Protein AF-A0A1G6U4U3-F1 (afdb_monomer_lite)

pLDDT: mean 77.74, std 17.39, range [42.75, 96.44]

Radius of gyration: 12.71 Å; chains: 1; bounding box: 24×28×34 Å

Secondary structure (DSSP, 8-state):
--HHHHHHHHTTS-TT-EEEEE--TTHHHHHHHHGGGSSEEEEE-HHHHHHHHTTS---HHHHHHHHHTS-TT-

Organism: NCBI:txid1419277

Sequence (74 aa):
MTRTALEGFGKSLFASNEVVLEATGHSMAVSRVLAPFVARVITANSLQVKAIAQAHVKTGKIDAGALAGIPADA

Structure (mmCIF, N/CA/C/O backbone):
data_AF-A0A1G6U4U3-F1
#
_entry.id   AF-A0A1G6U4U3-F1
#
loop_
_atom_site.group_PDB
_atom_site.id
_atom_site.type_symbol
_atom_site.label_atom_id
_atom_site.label_alt_id
_atom_site.label_comp_id
_atom_site.label_asym_id
_atom_site.label_entity_id
_atom_site.label_seq_id
_atom_site.pdbx_PDB_ins_code
_atom_site.Cartn_x
_atom_site.Cartn_y
_atom_site.Cartn_z
_atom_site.occupancy
_atom_site.B_iso_or_equiv
_atom_site.auth_seq_id
_atom_site.auth_comp_id
_atom_site.auth_asym_id
_atom_site.auth_atom_id
_atom_site.pdbx_PDB_model_num
ATOM 1 N N . MET A 1 1 ? 2.082 11.775 -1.624 1.00 71.38 1 MET A N 1
ATOM 2 C CA . MET A 1 1 ? 1.192 10.997 -0.732 1.00 71.38 1 MET A CA 1
ATOM 3 C C . MET A 1 1 ? 1.840 10.937 0.644 1.00 71.38 1 MET A C 1
ATOM 5 O O . MET A 1 1 ? 3.045 10.732 0.698 1.00 71.38 1 MET A O 1
ATOM 9 N N . THR A 1 2 ? 1.102 11.173 1.731 1.00 91.25 2 THR A N 1
ATOM 10 C CA . THR A 1 2 ? 1.635 11.089 3.106 1.00 91.25 2 THR A CA 1
ATOM 11 C C . THR A 1 2 ? 1.316 9.726 3.721 1.00 91.25 2 THR A C 1
ATOM 13 O O . THR A 1 2 ? 0.380 9.055 3.285 1.00 91.25 2 THR A O 1
ATOM 16 N N . ARG A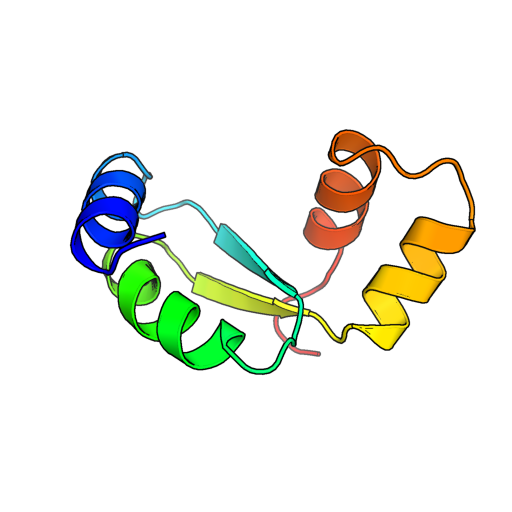 1 3 ? 2.061 9.316 4.757 1.00 90.88 3 ARG A N 1
ATOM 17 C CA . ARG A 1 3 ? 1.801 8.058 5.483 1.00 90.88 3 ARG A CA 1
ATOM 18 C C . ARG A 1 3 ? 0.368 7.998 6.022 1.00 90.88 3 ARG A C 1
ATOM 20 O O . ARG A 1 3 ? -0.309 7.000 5.825 1.00 90.88 3 ARG A O 1
ATOM 27 N N . THR A 1 4 ? -0.119 9.093 6.602 1.00 94.88 4 THR A N 1
ATOM 28 C CA . THR A 1 4 ? -1.485 9.204 7.139 1.00 94.88 4 THR A CA 1
ATOM 29 C C . THR A 1 4 ? -2.556 9.037 6.063 1.00 94.88 4 THR A C 1
ATOM 31 O O . THR A 1 4 ? -3.561 8.373 6.295 1.00 94.88 4 THR A O 1
ATOM 34 N N . ALA A 1 5 ? -2.343 9.593 4.865 1.00 94.50 5 ALA A N 1
ATOM 35 C CA . ALA A 1 5 ? -3.271 9.400 3.753 1.00 94.50 5 ALA A CA 1
ATOM 36 C C . ALA A 1 5 ? -3.314 7.931 3.297 1.00 94.50 5 ALA A C 1
ATOM 38 O O . ALA A 1 5 ? -4.382 7.415 2.982 1.00 94.50 5 ALA A O 1
AT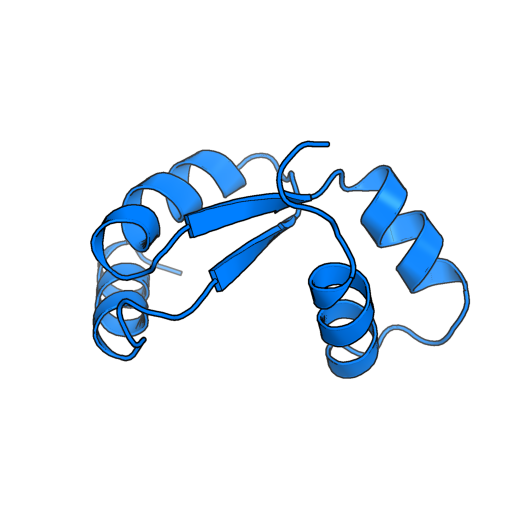OM 39 N N . LEU A 1 6 ? -2.168 7.243 3.304 1.00 94.50 6 LEU A N 1
ATOM 40 C CA . LEU A 1 6 ? -2.078 5.825 2.953 1.00 94.50 6 LEU A CA 1
ATOM 41 C C . LEU A 1 6 ? -2.716 4.910 4.011 1.00 94.50 6 LEU A C 1
ATOM 43 O O . LEU A 1 6 ? -3.384 3.947 3.654 1.00 94.50 6 LEU A O 1
ATOM 47 N N . GLU A 1 7 ? -2.583 5.235 5.297 1.00 95.88 7 GLU A N 1
ATOM 48 C CA . GLU A 1 7 ? -3.312 4.552 6.377 1.00 95.88 7 GLU A CA 1
ATOM 49 C C . GLU A 1 7 ? -4.825 4.776 6.268 1.00 95.88 7 GLU A C 1
ATOM 51 O O . GLU A 1 7 ? -5.605 3.851 6.478 1.00 95.88 7 GLU A O 1
ATOM 56 N N . GLY A 1 8 ? -5.248 5.997 5.926 1.00 96.31 8 GLY A N 1
ATOM 57 C CA . GLY A 1 8 ? -6.652 6.310 5.660 1.00 96.31 8 GLY A CA 1
ATOM 58 C C . GLY A 1 8 ? -7.213 5.491 4.498 1.00 96.31 8 GLY A C 1
ATOM 59 O O . GLY A 1 8 ? -8.307 4.945 4.610 1.00 96.31 8 GLY A O 1
ATOM 60 N N . PHE A 1 9 ? -6.434 5.333 3.424 1.00 94.31 9 PHE A N 1
ATOM 61 C CA . PHE A 1 9 ? -6.777 4.432 2.326 1.00 94.31 9 PHE A CA 1
ATOM 62 C C . PHE A 1 9 ? -6.860 2.970 2.788 1.00 94.31 9 PHE A C 1
ATOM 64 O O . PHE A 1 9 ? -7.869 2.321 2.530 1.00 94.31 9 PHE A O 1
ATOM 71 N N . GLY A 1 10 ? -5.868 2.471 3.534 1.00 95.06 10 GLY A N 1
ATOM 72 C CA . GLY A 1 10 ? -5.876 1.107 4.074 1.00 95.06 10 GLY A CA 1
ATOM 73 C C . GLY A 1 10 ? -7.133 0.798 4.893 1.00 95.06 10 GLY A C 1
ATOM 74 O O . GLY A 1 10 ? -7.770 -0.224 4.677 1.00 95.06 10 GLY A O 1
ATOM 75 N N . LYS A 1 11 ? -7.575 1.729 5.745 1.00 96.19 11 LYS A N 1
ATOM 76 C CA . LYS A 1 11 ? -8.814 1.590 6.536 1.00 96.19 11 LYS A CA 1
ATOM 77 C C . LYS A 1 11 ? -10.099 1.510 5.704 1.00 96.19 11 LYS A C 1
ATOM 79 O O . LYS A 1 11 ? -11.124 1.106 6.239 1.00 96.19 11 LYS A O 1
ATOM 84 N N . SER A 1 12 ? -10.065 1.931 4.440 1.00 96.19 12 SER A N 1
ATOM 85 C CA . SER A 1 12 ? -11.211 1.837 3.526 1.00 96.19 12 SER A CA 1
ATOM 86 C C . SER A 1 12 ? -11.284 0.502 2.773 1.00 96.19 12 SER A C 1
ATOM 88 O O . SER A 1 12 ? -12.285 0.235 2.112 1.00 96.19 12 SER A O 1
ATOM 90 N N . LEU A 1 13 ? -10.238 -0.328 2.867 1.00 94.38 13 LEU A N 1
ATOM 91 C CA . LEU A 1 13 ? -10.170 -1.645 2.237 1.00 94.38 13 LEU A CA 1
ATOM 92 C C . LEU A 1 13 ? -10.777 -2.725 3.139 1.00 94.38 13 LEU A C 1
ATOM 94 O O . LEU A 1 13 ? -10.855 -2.579 4.359 1.00 94.38 13 LEU A O 1
ATOM 98 N N . PHE A 1 14 ? -11.169 -3.842 2.529 1.00 94.31 14 PHE A N 1
ATOM 99 C CA . PHE A 1 14 ? -11.555 -5.039 3.267 1.00 94.31 14 PHE A CA 1
ATOM 100 C C . PHE A 1 14 ? -10.330 -5.905 3.560 1.00 94.31 14 PHE A C 1
ATOM 102 O O . PHE A 1 14 ? -9.464 -6.080 2.703 1.00 94.31 14 PHE A O 1
ATOM 109 N N . ALA A 1 15 ? -10.324 -6.556 4.725 1.00 93.88 15 ALA A N 1
ATOM 110 C CA . ALA A 1 15 ? -9.274 -7.501 5.113 1.00 93.88 15 ALA A CA 1
ATOM 111 C C . ALA A 1 15 ? -9.122 -8.687 4.140 1.00 93.88 15 ALA A C 1
ATOM 113 O O . ALA A 1 15 ? -8.088 -9.339 4.133 1.00 93.88 15 ALA A O 1
ATOM 114 N N . SER A 1 16 ? -10.131 -8.968 3.309 1.00 93.50 16 SER A N 1
ATOM 115 C CA . SER A 1 16 ? -10.086 -9.991 2.259 1.00 93.50 16 SER A CA 1
ATOM 116 C C . SER A 1 16 ? -9.517 -9.493 0.927 1.00 93.50 16 SER A C 1
ATOM 118 O O . SER A 1 16 ? -9.402 -10.276 -0.012 1.00 93.5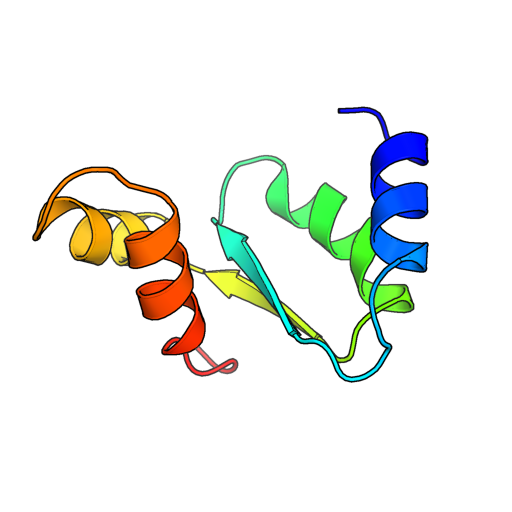0 16 SER A O 1
ATOM 120 N N . ASN A 1 17 ? -9.220 -8.199 0.790 1.00 91.31 17 ASN A N 1
ATOM 121 C CA . ASN A 1 17 ? -8.665 -7.662 -0.445 1.00 91.31 17 ASN A CA 1
ATOM 122 C C . ASN A 1 17 ? -7.198 -8.051 -0.605 1.00 91.31 17 ASN A C 1
ATOM 124 O O . ASN A 1 17 ? -6.472 -8.244 0.366 1.00 91.31 17 ASN A O 1
ATOM 128 N N . GLU A 1 18 ? -6.760 -8.113 -1.855 1.00 91.19 18 GLU A N 1
ATOM 129 C CA . GLU A 1 18 ? -5.358 -8.261 -2.218 1.00 91.19 18 GLU A CA 1
ATOM 130 C C . GLU A 1 18 ? -4.900 -6.979 -2.902 1.00 91.19 18 GLU A C 1
ATOM 132 O O . GLU A 1 18 ? -5.637 -6.387 -3.693 1.00 91.19 18 GLU A O 1
ATOM 137 N N . VAL A 1 19 ? -3.687 -6.533 -2.586 1.00 90.25 19 VAL A N 1
ATOM 138 C CA . VAL A 1 19 ? -3.111 -5.318 -3.165 1.00 90.25 19 VAL A CA 1
ATOM 139 C C . VAL A 1 19 ? -1.858 -5.683 -3.934 1.00 90.25 19 VAL A C 1
ATOM 141 O O . VAL A 1 19 ? -0.962 -6.313 -3.382 1.00 90.25 19 VAL A O 1
ATOM 144 N N . VAL A 1 20 ? -1.764 -5.236 -5.183 1.00 88.06 20 VAL A N 1
ATOM 145 C CA . VAL A 1 20 ? -0.556 -5.390 -5.996 1.00 88.06 20 VAL A CA 1
ATOM 146 C C . VAL A 1 20 ? 0.155 -4.043 -6.112 1.00 88.06 20 VAL A C 1
ATOM 148 O O . VAL A 1 20 ? -0.458 -3.038 -6.471 1.00 88.06 20 VAL A O 1
ATOM 151 N N . LEU A 1 21 ? 1.449 -4.014 -5.800 1.00 87.88 21 LEU A N 1
ATOM 152 C CA . LEU A 1 21 ? 2.318 -2.846 -5.906 1.00 87.88 21 LEU A CA 1
ATOM 153 C C . LEU A 1 21 ? 3.378 -3.084 -6.976 1.00 87.88 21 LEU A C 1
ATOM 155 O O . LEU A 1 21 ? 4.056 -4.105 -6.964 1.00 87.88 21 LEU A O 1
ATOM 159 N N . GLU A 1 22 ? 3.589 -2.119 -7.861 1.00 84.00 22 GLU A N 1
ATOM 160 C CA . GLU A 1 22 ? 4.736 -2.150 -8.770 1.00 84.00 22 GLU A CA 1
ATOM 161 C C . GLU A 1 22 ? 6.044 -1.990 -7.971 1.00 84.00 22 GLU A C 1
ATOM 163 O O . GLU A 1 22 ? 6.157 -1.092 -7.128 1.00 84.00 22 GLU A O 1
ATOM 168 N N . ALA A 1 23 ? 7.035 -2.848 -8.239 1.00 82.88 23 ALA A N 1
ATOM 169 C CA . ALA A 1 23 ? 8.360 -2.868 -7.615 1.00 82.88 23 ALA A CA 1
ATOM 170 C C . ALA A 1 23 ? 9.205 -1.630 -7.984 1.00 82.88 23 ALA A C 1
ATOM 172 O O . ALA A 1 23 ? 10.189 -1.693 -8.726 1.00 82.88 23 ALA A O 1
ATOM 173 N N . THR A 1 24 ? 8.805 -0.474 -7.469 1.00 79.75 24 THR A N 1
ATOM 174 C CA . THR A 1 24 ? 9.522 0.802 -7.563 1.00 79.75 24 THR A CA 1
ATOM 175 C C . THR A 1 24 ? 10.215 1.107 -6.232 1.00 79.75 24 THR A C 1
ATOM 177 O O . THR A 1 24 ? 9.928 0.479 -5.216 1.00 79.75 24 THR A O 1
ATOM 180 N N . GLY A 1 25 ? 11.127 2.087 -6.198 1.00 78.69 25 GLY A N 1
ATOM 181 C CA . GLY A 1 25 ? 12.004 2.325 -5.038 1.00 78.69 25 GLY A CA 1
ATOM 182 C C . GLY A 1 25 ? 11.312 2.529 -3.678 1.00 78.69 25 GLY A C 1
ATOM 183 O O . GLY A 1 25 ? 11.939 2.313 -2.648 1.00 78.69 25 GLY A O 1
ATOM 184 N N . HIS A 1 26 ? 10.023 2.890 -3.648 1.00 84.38 26 HIS A N 1
ATOM 185 C CA . HIS A 1 26 ? 9.261 3.104 -2.408 1.00 84.38 26 HIS A CA 1
ATOM 186 C C . HIS A 1 26 ? 8.177 2.043 -2.141 1.00 84.38 26 HIS A C 1
ATOM 188 O O . HIS A 1 26 ? 7.455 2.157 -1.146 1.00 84.38 26 HIS A O 1
ATOM 194 N N . SER A 1 27 ? 8.049 1.010 -2.982 1.00 86.06 27 SER A N 1
ATOM 195 C CA . SER A 1 27 ? 6.976 0.007 -2.877 1.00 86.06 27 SER A CA 1
ATOM 196 C C . SER A 1 27 ? 6.982 -0.721 -1.532 1.00 86.06 27 SER A C 1
ATOM 198 O O . SER A 1 27 ? 5.929 -0.933 -0.938 1.00 86.06 27 SER A O 1
ATOM 200 N N . ME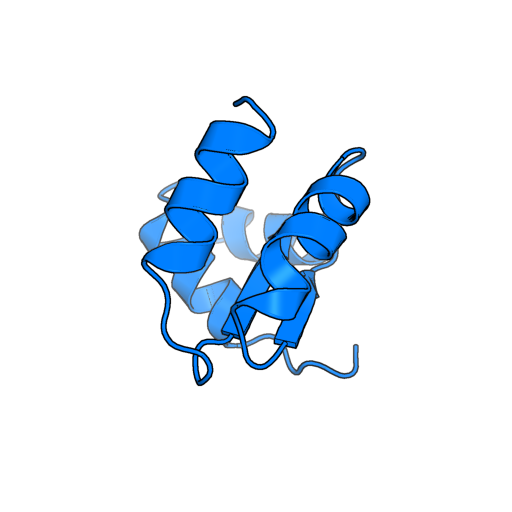T A 1 28 ? 8.165 -1.004 -0.981 1.00 88.19 28 MET A N 1
ATOM 201 C CA . MET A 1 28 ? 8.310 -1.656 0.324 1.00 88.19 28 MET A CA 1
ATOM 202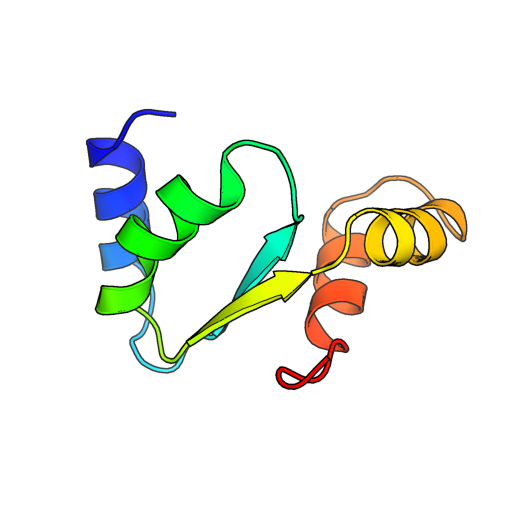 C C . MET A 1 28 ? 7.783 -0.807 1.485 1.00 88.19 28 MET A C 1
ATOM 204 O O . MET A 1 28 ? 7.213 -1.344 2.434 1.00 88.19 28 MET A O 1
ATOM 208 N N . ALA A 1 29 ? 7.946 0.518 1.425 1.00 91.81 29 ALA A N 1
ATOM 209 C CA . ALA A 1 29 ? 7.412 1.413 2.449 1.00 91.81 29 ALA A CA 1
ATOM 210 C C . ALA A 1 29 ? 5.878 1.449 2.403 1.00 91.81 29 ALA A C 1
ATOM 212 O O . ALA A 1 29 ? 5.230 1.425 3.446 1.00 91.81 29 ALA A O 1
ATOM 213 N N . VAL A 1 30 ? 5.306 1.443 1.195 1.00 92.75 30 VAL A N 1
ATOM 214 C CA . VAL A 1 30 ? 3.854 1.379 0.977 1.00 92.75 30 VAL A CA 1
ATOM 215 C C . VAL A 1 30 ? 3.296 0.026 1.425 1.00 92.75 30 VAL A C 1
ATOM 217 O O . VAL A 1 30 ? 2.305 -0.013 2.151 1.00 92.75 30 VAL A O 1
ATOM 220 N N . SER A 1 31 ? 3.974 -1.071 1.076 1.00 93.50 31 SER A N 1
ATOM 221 C CA . SER A 1 31 ? 3.600 -2.438 1.454 1.00 93.50 31 SER A CA 1
ATOM 222 C C . SER A 1 31 ? 3.438 -2.587 2.964 1.00 93.50 31 SER A C 1
ATOM 224 O O . SER A 1 31 ? 2.393 -3.026 3.436 1.00 93.50 31 SER A O 1
ATOM 226 N N . ARG A 1 32 ? 4.412 -2.103 3.743 1.00 94.31 32 ARG A N 1
ATOM 227 C CA . ARG A 1 32 ? 4.369 -2.157 5.214 1.00 94.31 32 ARG A CA 1
ATOM 228 C C . ARG A 1 32 ? 3.195 -1.394 5.821 1.00 94.31 32 ARG A C 1
ATOM 230 O O . ARG A 1 32 ? 2.720 -1.773 6.885 1.00 94.31 32 ARG A O 1
ATOM 237 N N . VAL A 1 33 ? 2.754 -0.310 5.184 1.00 95.94 33 VAL A N 1
ATOM 238 C CA . VAL A 1 33 ? 1.605 0.468 5.666 1.00 95.94 33 VAL A CA 1
ATOM 239 C C . VAL A 1 33 ? 0.293 -0.239 5.339 1.00 95.94 33 VAL A C 1
ATOM 241 O O . VAL A 1 33 ? -0.623 -0.180 6.148 1.00 95.94 33 VAL A O 1
ATOM 244 N N . LEU A 1 34 ? 0.194 -0.909 4.188 1.00 95.12 34 LEU A N 1
ATOM 245 C CA . LEU A 1 34 ? -1.043 -1.560 3.752 1.00 95.12 34 LEU A CA 1
ATOM 246 C C . LEU A 1 34 ? -1.228 -2.975 4.307 1.00 95.12 34 LEU A C 1
ATOM 248 O O . LEU A 1 34 ? -2.368 -3.378 4.515 1.00 95.12 34 LEU A O 1
ATOM 252 N N . ALA A 1 35 ? -0.142 -3.698 4.592 1.00 95.44 35 ALA A N 1
ATOM 253 C CA . ALA A 1 35 ? -0.168 -5.086 5.060 1.00 95.44 35 ALA A CA 1
ATOM 254 C C . ALA A 1 35 ? -1.141 -5.370 6.227 1.00 95.44 35 ALA A C 1
ATOM 256 O O . ALA A 1 35 ? -1.789 -6.409 6.189 1.00 95.44 35 ALA A O 1
ATOM 257 N N . PRO A 1 36 ? -1.320 -4.486 7.231 1.00 96.44 36 PRO A N 1
ATOM 258 C CA . PRO A 1 36 ? -2.267 -4.737 8.321 1.00 96.44 36 PRO A CA 1
ATOM 259 C C . PRO A 1 36 ? -3.751 -4.681 7.921 1.00 96.44 36 PRO A C 1
ATOM 261 O O . PRO A 1 36 ? -4.599 -5.062 8.723 1.00 96.44 36 PRO A O 1
ATOM 264 N N . PHE A 1 37 ? -4.081 -4.153 6.739 1.00 96.38 37 PHE A N 1
ATOM 265 C CA . PHE A 1 37 ? -5.460 -3.855 6.333 1.00 96.38 37 PHE A CA 1
ATOM 266 C C . PHE A 1 37 ? -6.026 -4.815 5.279 1.00 96.38 37 PHE A C 1
ATOM 268 O O . PHE A 1 37 ? -7.211 -4.740 4.965 1.00 96.38 37 PHE A O 1
ATOM 275 N N . VAL A 1 38 ? -5.195 -5.688 4.707 1.00 95.69 38 VAL A N 1
ATOM 276 C CA . VAL A 1 38 ? -5.523 -6.516 3.537 1.00 95.69 38 VAL A CA 1
ATOM 277 C C . VAL A 1 38 ? -5.005 -7.940 3.730 1.00 95.69 38 VAL A C 1
ATOM 279 O O . VAL A 1 38 ? -4.154 -8.176 4.583 1.00 95.69 38 VAL A O 1
ATOM 282 N N . ALA A 1 39 ? -5.476 -8.889 2.925 1.00 95.25 39 ALA A N 1
ATOM 283 C CA . ALA A 1 39 ? -5.086 -10.293 3.044 1.00 95.25 39 ALA A CA 1
ATOM 284 C C . ALA A 1 39 ? -3.609 -10.496 2.687 1.00 95.25 39 ALA A C 1
ATOM 286 O O . ALA A 1 39 ? -2.899 -11.259 3.340 1.00 95.25 39 ALA A O 1
ATOM 287 N N . ARG A 1 40 ? -3.145 -9.800 1.640 1.00 91.56 40 ARG A N 1
ATOM 288 C CA . ARG A 1 40 ? -1.742 -9.785 1.216 1.00 91.56 40 ARG A CA 1
ATOM 289 C C . ARG A 1 40 ? -1.411 -8.573 0.357 1.00 91.56 40 ARG A C 1
ATOM 291 O O . ARG A 1 40 ? -2.272 -8.017 -0.329 1.00 91.56 40 ARG A O 1
ATOM 298 N N . VAL A 1 41 ? -0.129 -8.219 0.363 1.00 91.50 41 VAL A N 1
ATOM 299 C CA . VAL A 1 41 ? 0.457 -7.244 -0.558 1.00 91.50 41 VAL A CA 1
ATOM 300 C C . VAL A 1 41 ? 1.456 -7.963 -1.458 1.00 91.50 41 VAL A C 1
ATOM 302 O O . VAL A 1 41 ? 2.470 -8.466 -0.981 1.00 91.50 41 VAL A O 1
ATOM 305 N N . ILE A 1 42 ? 1.174 -7.997 -2.755 1.00 89.31 42 ILE A N 1
ATOM 306 C CA . ILE A 1 42 ? 2.012 -8.607 -3.787 1.00 89.31 42 ILE A CA 1
ATOM 307 C C . ILE A 1 42 ? 2.857 -7.501 -4.411 1.00 89.31 42 ILE A C 1
ATOM 309 O O . ILE A 1 42 ? 2.339 -6.440 -4.753 1.00 89.31 42 ILE A O 1
ATOM 313 N N . THR A 1 43 ? 4.159 -7.722 -4.567 1.00 85.44 43 THR A N 1
ATOM 314 C CA . THR A 1 43 ? 5.033 -6.756 -5.244 1.00 85.44 43 THR A CA 1
ATOM 315 C C . THR A 1 43 ? 5.377 -7.284 -6.630 1.00 85.44 43 THR A C 1
ATOM 317 O O . THR A 1 43 ? 6.134 -8.236 -6.759 1.00 85.44 43 THR A O 1
ATOM 320 N N . ALA A 1 44 ? 4.810 -6.679 -7.670 1.00 83.56 44 ALA A N 1
ATOM 321 C CA . ALA A 1 44 ? 4.984 -7.101 -9.052 1.00 83.56 44 ALA A CA 1
ATOM 322 C C . ALA A 1 44 ? 6.265 -6.524 -9.666 1.00 83.56 44 ALA A C 1
ATOM 324 O O . ALA A 1 44 ? 6.562 -5.335 -9.518 1.00 83.56 44 ALA A O 1
ATOM 325 N N . ASN A 1 45 ? 7.004 -7.348 -10.411 1.00 79.25 45 ASN A N 1
ATOM 326 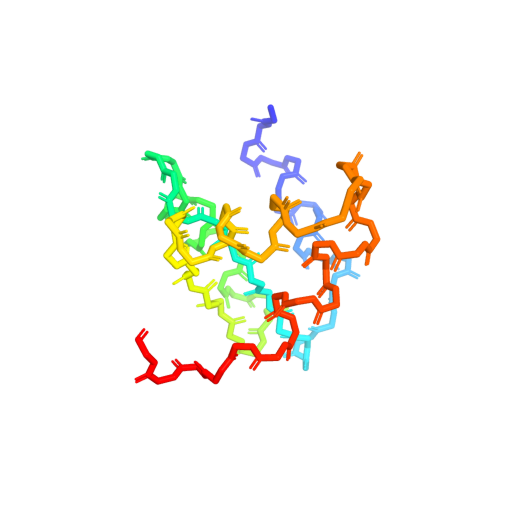C CA . ASN A 1 45 ? 8.215 -6.925 -11.104 1.00 79.25 45 ASN A CA 1
ATOM 327 C C . ASN A 1 45 ? 7.901 -5.860 -12.170 1.00 79.25 45 ASN A C 1
ATOM 329 O O . ASN A 1 45 ? 7.173 -6.109 -13.128 1.00 79.25 45 ASN A O 1
ATOM 333 N N . SER A 1 46 ? 8.519 -4.688 -12.053 1.00 66.19 46 SER A N 1
ATOM 334 C CA . SER A 1 46 ? 8.290 -3.545 -12.944 1.00 66.19 46 SER A CA 1
ATOM 335 C C . SER A 1 46 ? 8.618 -3.814 -14.421 1.00 66.19 46 SER A C 1
ATOM 337 O O . SER A 1 46 ? 8.064 -3.154 -15.293 1.00 66.19 46 SER A O 1
ATOM 339 N N . LEU A 1 47 ? 9.497 -4.771 -14.743 1.00 65.00 47 LEU A N 1
ATOM 340 C CA . LEU A 1 47 ? 9.745 -5.203 -16.126 1.00 65.00 47 LEU A CA 1
ATOM 341 C C . LEU A 1 47 ? 8.583 -6.039 -16.667 1.00 65.00 47 LEU A C 1
ATOM 343 O O . LEU A 1 47 ? 8.200 -5.853 -17.817 1.00 65.00 47 LEU A O 1
ATOM 347 N N . GLN A 1 48 ? 7.993 -6.906 -15.840 1.00 63.41 48 GLN A N 1
ATOM 348 C CA . GLN A 1 48 ? 6.805 -7.678 -16.212 1.00 63.41 48 GLN A CA 1
ATOM 349 C C . GLN A 1 48 ? 5.591 -6.758 -16.364 1.00 63.41 48 GLN A C 1
ATOM 351 O O . GLN A 1 48 ? 4.906 -6.823 -17.377 1.00 63.41 48 GLN A O 1
ATOM 356 N N . VAL A 1 49 ? 5.388 -5.822 -15.431 1.00 62.81 49 VAL A N 1
ATOM 357 C CA . VAL A 1 49 ? 4.316 -4.817 -15.529 1.00 62.81 49 VAL A CA 1
ATOM 358 C C . VAL A 1 49 ? 4.468 -3.982 -16.802 1.00 62.81 49 VAL A C 1
ATOM 360 O O . VAL A 1 49 ? 3.508 -3.825 -17.549 1.00 62.81 49 VAL A O 1
ATOM 363 N N . LYS A 1 50 ? 5.683 -3.513 -17.122 1.00 61.84 50 LYS A N 1
ATOM 364 C CA . LYS A 1 50 ? 5.948 -2.766 -18.363 1.00 61.84 50 LYS A CA 1
ATOM 365 C C . LYS A 1 50 ? 5.766 -3.613 -19.619 1.00 61.84 50 LYS A C 1
ATOM 367 O O . LYS A 1 50 ? 5.238 -3.093 -20.594 1.00 61.84 50 LYS A O 1
ATOM 372 N N . ALA A 1 51 ? 6.165 -4.884 -19.613 1.00 58.84 51 ALA A N 1
ATOM 373 C CA . ALA A 1 51 ? 5.951 -5.784 -20.745 1.00 58.84 51 ALA A CA 1
ATOM 374 C C . ALA A 1 51 ? 4.455 -6.007 -21.023 1.00 58.84 51 ALA A C 1
ATOM 376 O O . ALA A 1 51 ? 4.052 -6.079 -22.181 1.00 58.84 51 ALA A O 1
ATOM 377 N N . ILE A 1 52 ? 3.625 -6.041 -19.975 1.00 52.84 52 ILE A N 1
ATOM 378 C CA . ILE A 1 52 ? 2.173 -6.186 -20.114 1.00 52.84 52 ILE A CA 1
ATOM 379 C C . ILE A 1 52 ? 1.514 -4.848 -20.514 1.00 52.84 52 ILE A C 1
ATOM 381 O O . ILE A 1 52 ? 0.644 -4.825 -21.382 1.00 52.84 52 ILE A O 1
ATOM 385 N N . ALA A 1 53 ? 1.985 -3.722 -19.967 1.00 55.22 53 ALA A N 1
ATOM 386 C CA . ALA A 1 53 ? 1.490 -2.375 -20.274 1.00 55.22 53 ALA A CA 1
ATOM 387 C C . ALA A 1 53 ? 1.882 -1.868 -21.678 1.00 55.22 53 ALA A C 1
ATOM 389 O O . ALA A 1 53 ? 1.155 -1.083 -22.288 1.00 55.22 53 ALA A O 1
ATOM 390 N N . GLN A 1 54 ? 3.039 -2.288 -22.209 1.00 52.44 54 GLN A N 1
ATOM 391 C CA . GLN A 1 54 ? 3.496 -1.903 -23.552 1.00 52.44 54 GLN A CA 1
ATOM 392 C C . GLN A 1 54 ? 2.763 -2.630 -24.680 1.00 52.44 54 GLN A C 1
ATOM 394 O O . GLN A 1 54 ? 2.856 -2.190 -25.824 1.00 52.44 54 GLN A O 1
ATOM 399 N N . ALA A 1 55 ? 1.998 -3.681 -24.373 1.00 54.72 55 ALA A N 1
ATOM 400 C CA . ALA A 1 55 ? 1.199 -4.360 -25.377 1.00 54.72 55 ALA A CA 1
ATOM 401 C C . ALA A 1 55 ? 0.051 -3.467 -25.880 1.00 54.72 55 ALA A C 1
ATOM 403 O O . ALA A 1 55 ? -0.147 -3.393 -27.085 1.00 54.72 55 ALA A O 1
ATOM 404 N N . HIS A 1 56 ? -0.673 -2.733 -25.023 1.00 49.56 56 HIS A N 1
ATOM 405 C CA . HIS A 1 56 ? -1.803 -1.901 -25.462 1.00 49.56 56 HIS A CA 1
ATOM 406 C C . HIS A 1 56 ? -2.064 -0.719 -24.505 1.00 49.56 56 HIS A C 1
ATOM 408 O O . HIS A 1 56 ? -2.447 -0.930 -23.364 1.00 49.56 56 HIS A O 1
ATOM 414 N N . VAL A 1 57 ? -1.907 0.517 -25.008 1.00 46.22 57 VAL A N 1
ATOM 415 C CA . VAL A 1 57 ? -2.462 1.799 -24.503 1.00 46.22 57 VAL A CA 1
ATOM 416 C C . VAL A 1 57 ? -2.431 2.006 -22.976 1.00 46.22 57 VAL A C 1
ATOM 418 O O . VAL A 1 57 ? -3.272 1.503 -22.238 1.00 46.22 57 VAL A O 1
ATOM 421 N N . LYS A 1 58 ? -1.539 2.893 -22.516 1.00 46.72 58 LYS A N 1
ATOM 422 C CA . LYS A 1 58 ? -1.350 3.294 -21.109 1.00 46.72 58 LYS A CA 1
ATOM 423 C C . LYS A 1 58 ? -2.641 3.819 -20.458 1.00 46.72 58 LYS A C 1
ATOM 425 O O . LYS A 1 58 ? -2.912 5.017 -20.455 1.00 46.72 58 LYS A O 1
ATOM 430 N N . THR A 1 59 ? -3.442 2.917 -19.904 1.00 46.44 59 THR A N 1
ATOM 431 C CA . THR A 1 59 ? -4.684 3.213 -19.188 1.00 46.44 59 THR A CA 1
ATOM 432 C C . THR A 1 59 ? -4.747 2.310 -17.962 1.00 46.44 59 THR A C 1
ATOM 434 O O . THR A 1 59 ? -4.770 1.088 -18.076 1.00 46.44 59 THR A O 1
ATOM 437 N N . GLY A 1 60 ? -4.796 2.911 -16.769 1.00 54.91 60 GLY A N 1
ATOM 438 C CA . GLY A 1 60 ? -4.637 2.190 -15.495 1.00 54.91 60 GLY A CA 1
ATOM 439 C C . GLY A 1 60 ? -5.668 1.086 -15.219 1.00 54.91 60 GLY A C 1
ATOM 440 O O . GLY A 1 60 ? -5.472 0.271 -14.325 1.00 54.91 60 GLY A O 1
ATOM 441 N N . LYS A 1 61 ? -6.755 1.015 -15.998 1.00 51.91 61 LYS A N 1
ATOM 442 C CA . LYS A 1 61 ? -7.736 -0.076 -15.929 1.00 51.91 61 LYS A CA 1
ATOM 443 C C . LYS A 1 61 ? -7.213 -1.379 -16.548 1.00 51.91 61 LYS A C 1
ATOM 445 O O . LYS A 1 61 ? -7.541 -2.449 -16.046 1.00 51.91 61 LYS A O 1
ATOM 450 N N . ILE A 1 62 ? -6.413 -1.290 -17.613 1.00 55.28 62 ILE A N 1
ATOM 451 C CA . ILE A 1 62 ? -5.820 -2.460 -18.279 1.00 55.28 62 ILE A CA 1
ATOM 452 C C . ILE A 1 62 ? -4.663 -2.996 -17.425 1.00 55.28 62 ILE A C 1
ATOM 454 O O . ILE A 1 62 ? -4.573 -4.201 -17.203 1.00 55.28 62 ILE A O 1
ATOM 458 N N . ASP A 1 63 ? -3.871 -2.089 -16.837 1.00 60.34 63 ASP A N 1
ATOM 459 C CA . ASP A 1 63 ? -2.795 -2.435 -15.899 1.00 60.34 63 ASP A CA 1
ATOM 460 C C . ASP A 1 63 ? -3.325 -3.168 -14.656 1.00 60.34 63 ASP A C 1
ATOM 462 O O . ASP A 1 63 ? -2.760 -4.177 -14.246 1.00 60.34 63 ASP A O 1
ATOM 466 N N . ALA A 1 64 ? -4.449 -2.730 -14.078 1.00 62.53 64 ALA A N 1
ATOM 467 C CA . ALA A 1 64 ? -5.046 -3.406 -12.923 1.00 62.53 64 ALA A CA 1
ATOM 468 C C . ALA A 1 64 ? -5.480 -4.852 -13.233 1.00 62.53 64 ALA A C 1
ATOM 470 O O . ALA A 1 64 ? -5.300 -5.739 -12.400 1.00 62.53 64 ALA A O 1
ATOM 471 N N . GLY A 1 65 ? -6.018 -5.102 -14.433 1.00 59.75 65 GLY A N 1
ATOM 472 C CA . GLY A 1 65 ? -6.400 -6.447 -14.873 1.00 59.75 65 GLY A CA 1
ATOM 473 C C . GLY A 1 65 ? -5.195 -7.366 -15.083 1.00 59.75 65 GLY A C 1
ATOM 474 O O . GLY A 1 65 ? -5.233 -8.530 -14.696 1.00 59.75 65 GLY A O 1
ATOM 475 N N . ALA A 1 66 ? -4.105 -6.830 -15.631 1.00 64.31 66 ALA A N 1
ATOM 476 C CA . ALA A 1 66 ? -2.838 -7.541 -15.765 1.00 64.31 66 ALA A CA 1
ATOM 477 C C . ALA A 1 66 ? -2.221 -7.906 -14.408 1.00 64.31 66 ALA A C 1
ATOM 479 O O . ALA A 1 66 ? -1.798 -9.042 -14.202 1.00 64.31 66 ALA A O 1
ATOM 480 N N . LEU A 1 67 ? -2.210 -6.955 -13.470 1.00 65.88 67 LEU A N 1
ATOM 481 C CA . LEU A 1 67 ? -1.713 -7.172 -12.112 1.00 65.88 67 LEU A CA 1
ATOM 482 C C . LEU A 1 67 ? -2.547 -8.212 -11.351 1.00 65.88 67 LEU A C 1
ATOM 484 O O . LEU A 1 67 ? -1.981 -9.006 -10.607 1.00 65.88 67 LEU A O 1
ATOM 488 N N . ALA A 1 68 ? -3.866 -8.255 -11.568 1.00 68.62 68 ALA A N 1
ATOM 489 C CA . ALA A 1 68 ? -4.753 -9.249 -10.956 1.00 68.62 68 ALA A CA 1
ATOM 490 C C . ALA A 1 68 ? -4.468 -10.694 -11.412 1.00 68.62 68 ALA A C 1
ATOM 492 O O . ALA A 1 68 ? -4.875 -11.637 -10.739 1.00 68.62 68 ALA A O 1
ATOM 493 N N . GLY A 1 69 ? -3.778 -10.873 -12.542 1.00 67.31 69 GLY A N 1
ATOM 494 C CA . GLY A 1 69 ? -3.363 -12.180 -13.050 1.00 67.31 69 GLY A CA 1
ATOM 495 C C . GLY A 1 69 ? -2.016 -12.673 -12.515 1.00 67.31 69 GLY A C 1
ATOM 496 O O . GLY A 1 69 ? -1.618 -13.784 -12.858 1.00 67.31 69 GLY A O 1
ATOM 497 N N . ILE A 1 70 ? -1.297 -11.875 -11.714 1.00 66.62 70 ILE A N 1
ATOM 498 C CA . ILE A 1 70 ? 0.016 -12.258 -11.181 1.00 66.62 70 ILE A CA 1
ATOM 499 C C . ILE A 1 70 ? -0.188 -13.211 -9.992 1.00 66.62 70 ILE A C 1
ATOM 501 O O . ILE A 1 70 ? -0.765 -12.802 -8.981 1.00 66.62 70 ILE A O 1
ATOM 505 N N . PRO A 1 71 ? 0.275 -14.474 -10.074 1.00 59.19 71 PRO A N 1
ATOM 506 C CA . PRO A 1 71 ? 0.246 -15.379 -8.935 1.00 59.19 71 PRO A CA 1
ATOM 507 C C . PRO A 1 71 ? 1.190 -14.861 -7.843 1.00 59.19 71 PRO A C 1
ATOM 509 O O . PRO A 1 71 ? 2.274 -14.360 -8.128 1.00 59.19 71 PRO A O 1
ATOM 512 N N . ALA A 1 72 ? 0.774 -14.974 -6.584 1.00 57.12 72 ALA A N 1
ATOM 513 C CA . ALA A 1 72 ? 1.441 -14.327 -5.453 1.00 57.12 72 ALA A CA 1
ATOM 514 C C . ALA A 1 72 ? 2.807 -14.916 -5.053 1.00 57.12 72 ALA A C 1
ATOM 516 O O . ALA A 1 72 ? 3.426 -14.399 -4.126 1.00 57.12 72 ALA A O 1
ATOM 517 N N . ASP A 1 73 ? 3.261 -15.964 -5.741 1.00 50.44 73 ASP A N 1
ATOM 518 C CA . ASP A 1 73 ? 4.457 -16.751 -5.417 1.00 50.44 73 ASP A CA 1
ATOM 519 C C . ASP A 1 73 ? 5.602 -16.584 -6.444 1.00 50.44 73 ASP A C 1
ATOM 521 O O . ASP A 1 73 ? 6.476 -17.446 -6.531 1.00 50.44 73 ASP A O 1
ATOM 525 N N . ALA A 1 74 ? 5.594 -15.510 -7.247 1.00 42.75 74 ALA A N 1
ATOM 526 C CA . ALA A 1 74 ? 6.630 -15.208 -8.248 1.00 42.75 74 ALA A CA 1
ATOM 527 C C . ALA A 1 74 ? 7.653 -14.159 -7.779 1.00 42.75 74 ALA A C 1
ATOM 529 O O . ALA A 1 74 ? 7.235 -13.140 -7.182 1.00 42.75 74 ALA A O 1
#

Foldseek 3Di:
DDLVVLLVVLQVDAQADEAEAEPDPCRVVSQVSNVVRYVHYAYDYNVQLCVQCVVDDPDVVSSVVSRVPDDRPD